Protein AF-A0A416R9A5-F1 (afdb_monomer_lite)

pLDDT: mean 89.16, std 6.26, range [62.84, 96.69]

Radius of gyration: 14.26 Å; chains: 1; bounding box: 27×35×36 Å

Secondary structure (DSSP, 8-state):
-HHHHHHHHHHHHHHHHHHTSHHHHHHHHHHHHTS-HHHHHHHHHTT--HHHHHHHHHHHTSHHHHHHHHHHHHHHHHTT--

Sequence (82 aa):
MKRAARELNQNRDAITRMARSEDAQKLMELLGERGGVQQAAKAAAAGDPSQLMAMMNQLMHTKEGAELVERIEHQAKKAGLQ

Foldseek 3Di:
DVVVVVVVVLLVVLVVVLCVDPLVVVLCVQLPVVPDVVVCVVCVVVVHNPVVVVSLVVQCVDPVSVVSVVVSVVSCVVSVND

Structure (mmCIF, N/CA/C/O backbone):
data_AF-A0A416R9A5-F1
#
_entry.id   AF-A0A416R9A5-F1
#
loop_
_atom_site.group_PDB
_atom_site.id
_atom_site.type_symbol
_atom_site.label_atom_id
_atom_site.label_alt_id
_atom_site.label_comp_id
_atom_site.label_asym_id
_atom_site.label_entity_id
_atom_site.label_seq_id
_atom_site.pdbx_PDB_ins_code
_atom_site.Cartn_x
_atom_site.Cartn_y
_atom_site.Cartn_z
_atom_site.occupancy
_atom_site.B_iso_or_equiv
_atom_site.auth_seq_id
_atom_site.auth_comp_id
_atom_site.auth_asym_id
_atom_site.auth_atom_id
_atom_site.pdbx_PDB_model_num
ATOM 1 N N . MET A 1 1 ? 4.523 -24.114 -22.012 1.00 68.44 1 MET A N 1
ATOM 2 C CA . MET A 1 1 ? 4.427 -22.657 -22.282 1.00 68.44 1 MET A CA 1
ATOM 3 C C . MET A 1 1 ? 3.008 -22.073 -22.176 1.00 68.44 1 MET A C 1
ATOM 5 O O . MET A 1 1 ? 2.860 -21.058 -21.516 1.00 68.44 1 MET A O 1
ATOM 9 N N . LYS A 1 2 ? 1.943 -22.686 -22.730 1.00 72.31 2 LYS A N 1
ATOM 10 C CA . LYS A 1 2 ? 0.571 -22.107 -22.697 1.00 72.31 2 LYS A CA 1
ATOM 11 C C . LYS A 1 2 ? -0.059 -21.893 -21.299 1.00 72.31 2 LYS A C 1
ATOM 13 O O . LYS A 1 2 ? -0.956 -21.070 -21.186 1.00 72.31 2 LYS A O 1
ATOM 18 N N . ARG A 1 3 ? 0.345 -22.641 -20.260 1.00 77.44 3 ARG A N 1
ATOM 19 C CA . ARG A 1 3 ? -0.160 -22.459 -18.877 1.00 77.44 3 ARG A CA 1
ATOM 20 C C . ARG A 1 3 ? 0.474 -21.248 -18.187 1.00 77.44 3 ARG A C 1
ATOM 22 O O . ARG A 1 3 ? -0.262 -20.337 -17.842 1.00 77.44 3 ARG A O 1
ATOM 29 N N . ALA A 1 4 ? 1.805 -21.172 -18.172 1.00 80.50 4 ALA A N 1
ATOM 30 C CA . ALA A 1 4 ? 2.545 -20.034 -17.621 1.00 80.50 4 ALA A CA 1
ATOM 31 C C . ALA A 1 4 ? 2.096 -18.680 -18.205 1.00 80.50 4 ALA A C 1
ATOM 33 O O . ALA A 1 4 ? 1.879 -17.727 -17.471 1.00 80.50 4 ALA A O 1
ATOM 34 N N . ALA A 1 5 ? 1.869 -18.599 -19.522 1.00 76.44 5 ALA A N 1
ATOM 35 C CA . ALA A 1 5 ? 1.379 -17.369 -20.152 1.00 76.44 5 ALA A CA 1
ATOM 36 C C . ALA A 1 5 ? -0.040 -16.961 -19.696 1.00 76.44 5 ALA A C 1
ATOM 38 O O . ALA A 1 5 ? -0.352 -15.774 -19.640 1.00 76.44 5 ALA A O 1
ATOM 39 N N . ARG A 1 6 ? -0.909 -17.929 -19.368 1.00 77.75 6 ARG A N 1
ATOM 40 C CA . ARG A 1 6 ? -2.255 -17.652 -18.840 1.00 77.75 6 ARG A CA 1
ATOM 41 C C . ARG A 1 6 ? -2.209 -17.196 -17.388 1.00 77.75 6 ARG A C 1
ATOM 43 O O . ARG A 1 6 ? -2.896 -16.238 -17.062 1.00 77.75 6 ARG A O 1
ATOM 50 N N . GLU A 1 7 ? -1.379 -17.834 -16.572 1.00 81.50 7 GLU A N 1
ATOM 51 C CA . GLU A 1 7 ? -1.147 -17.445 -15.176 1.00 81.50 7 GLU A CA 1
ATOM 52 C C . GLU A 1 7 ? -0.572 -16.023 -15.099 1.00 81.50 7 GLU A C 1
ATOM 54 O O . GLU A 1 7 ? -1.086 -15.187 -14.366 1.00 81.50 7 GLU A O 1
ATOM 59 N N . LEU A 1 8 ? 0.398 -15.686 -15.956 1.00 82.06 8 LEU A N 1
ATOM 60 C CA . LEU A 1 8 ? 0.935 -14.325 -16.076 1.00 82.06 8 LEU A CA 1
ATOM 61 C C . LEU A 1 8 ? -0.139 -13.282 -16.421 1.00 82.06 8 LEU A C 1
ATOM 63 O O . LEU A 1 8 ? -0.188 -12.219 -15.802 1.00 82.06 8 LEU A O 1
ATOM 67 N N . ASN A 1 9 ? -1.013 -13.575 -17.387 1.00 82.19 9 ASN A N 1
ATOM 68 C CA . ASN A 1 9 ? -2.091 -12.658 -17.765 1.00 82.19 9 ASN A CA 1
ATOM 69 C C . ASN A 1 9 ? -3.147 -12.513 -16.660 1.00 82.19 9 ASN A C 1
ATOM 71 O O . ASN A 1 9 ? -3.579 -11.398 -16.380 1.00 82.19 9 ASN A O 1
ATOM 75 N N . GLN A 1 10 ? -3.527 -13.610 -16.001 1.00 81.75 10 GLN A N 1
ATOM 76 C CA . GLN A 1 10 ? -4.461 -13.581 -14.873 1.00 81.75 10 GLN A CA 1
ATOM 77 C C . GLN A 1 10 ? -3.895 -12.772 -13.703 1.00 81.75 10 GLN A C 1
ATOM 79 O O . GLN A 1 10 ? -4.591 -11.916 -13.158 1.00 81.75 10 GLN A O 1
ATOM 84 N N . ASN A 1 11 ? -2.612 -12.961 -13.389 1.00 86.44 11 ASN A N 1
ATOM 85 C CA . ASN A 1 11 ? -1.924 -12.199 -12.352 1.00 86.44 11 ASN A CA 1
ATOM 86 C C . ASN A 1 11 ? -1.866 -10.708 -12.705 1.00 86.44 11 ASN A C 1
ATOM 88 O O . ASN A 1 11 ? -2.128 -9.863 -11.853 1.00 86.44 11 ASN A O 1
ATOM 92 N N . ARG A 1 12 ? -1.599 -10.359 -13.970 1.00 87.44 12 ARG A N 1
ATOM 93 C CA . ARG A 1 12 ? -1.606 -8.963 -14.435 1.00 87.44 12 ARG A CA 1
ATOM 94 C C . ARG A 1 12 ? -2.975 -8.300 -14.270 1.00 87.44 12 ARG A C 1
ATOM 96 O O . ARG A 1 12 ? -3.047 -7.151 -13.825 1.00 87.44 12 ARG A O 1
ATOM 103 N N . ASP A 1 13 ? -4.049 -9.006 -14.609 1.00 88.62 13 ASP A N 1
ATOM 104 C CA . ASP A 1 13 ? -5.414 -8.494 -14.460 1.00 88.62 13 ASP A CA 1
ATOM 105 C C . ASP A 1 13 ? -5.795 -8.338 -12.984 1.00 88.62 13 ASP A C 1
ATOM 107 O O . ASP A 1 13 ? -6.356 -7.310 -12.596 1.00 88.62 13 ASP A O 1
ATOM 111 N N . ALA A 1 14 ? -5.441 -9.316 -12.148 1.00 89.38 14 ALA A N 1
ATOM 112 C CA . ALA A 1 14 ? -5.641 -9.269 -10.703 1.00 89.38 14 ALA A CA 1
ATOM 113 C C . ALA A 1 14 ? -4.892 -8.092 -10.057 1.00 89.38 14 ALA A C 1
ATOM 115 O O . ALA A 1 14 ? -5.498 -7.313 -9.322 1.00 89.38 14 ALA A O 1
ATOM 116 N N . ILE A 1 15 ? -3.616 -7.891 -10.404 1.00 89.12 15 ILE A N 1
ATOM 117 C CA . ILE A 1 15 ? -2.813 -6.748 -9.942 1.00 89.12 15 ILE A CA 1
ATOM 118 C C . ILE A 1 15 ? -3.440 -5.428 -10.395 1.00 89.12 15 ILE A C 1
ATOM 120 O O . ILE A 1 15 ? -3.559 -4.501 -9.600 1.00 89.12 15 ILE A O 1
ATOM 124 N N . THR A 1 16 ? -3.884 -5.332 -11.651 1.00 89.62 16 THR A N 1
ATOM 125 C CA . THR A 1 16 ? -4.491 -4.098 -12.180 1.00 89.62 16 THR A CA 1
ATOM 126 C C . THR A 1 16 ? -5.792 -3.750 -11.457 1.00 89.62 16 THR A C 1
ATOM 128 O O . THR A 1 16 ? -6.045 -2.579 -11.181 1.00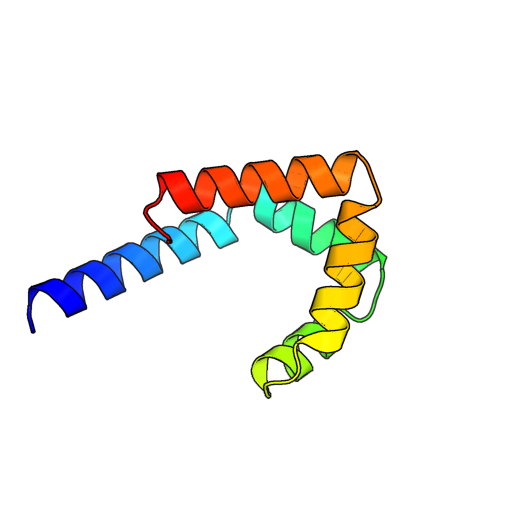 89.62 16 THR A O 1
ATOM 131 N N . ARG A 1 17 ? -6.625 -4.750 -11.143 1.00 89.56 17 ARG A N 1
ATOM 132 C CA . ARG A 1 17 ? -7.853 -4.547 -10.358 1.00 89.56 17 ARG A CA 1
ATOM 133 C C . ARG A 1 17 ? -7.534 -4.129 -8.930 1.00 89.56 17 ARG A C 1
ATOM 135 O O . ARG A 1 17 ? -8.143 -3.188 -8.439 1.00 89.56 17 ARG A O 1
ATOM 142 N N . MET A 1 18 ? -6.560 -4.783 -8.304 1.00 89.44 18 MET A N 1
ATOM 143 C CA . MET A 1 18 ? -6.124 -4.459 -6.950 1.00 89.44 18 MET A CA 1
ATOM 144 C C . MET A 1 18 ? -5.544 -3.045 -6.869 1.00 89.44 18 MET A C 1
ATOM 146 O O . MET A 1 18 ? -5.927 -2.295 -5.990 1.00 89.44 18 MET A O 1
ATOM 150 N N . ALA A 1 19 ? -4.716 -2.622 -7.825 1.00 88.75 19 ALA A N 1
ATOM 151 C CA . ALA A 1 19 ? -4.169 -1.263 -7.866 1.00 88.75 19 ALA A CA 1
AT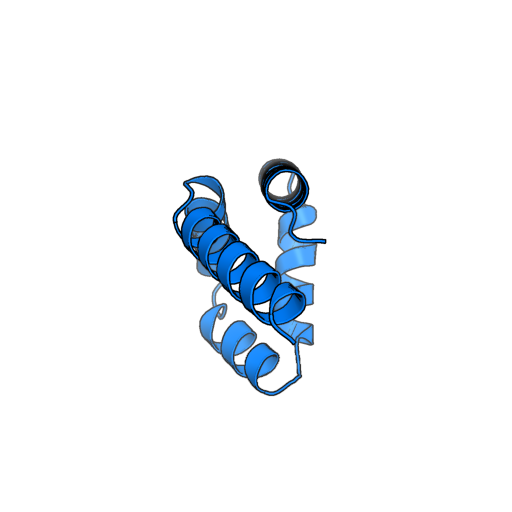OM 152 C C . ALA A 1 19 ? -5.242 -0.165 -8.032 1.00 88.75 19 ALA A C 1
ATOM 154 O O . ALA A 1 19 ? -4.968 1.006 -7.786 1.00 88.75 19 ALA A O 1
ATOM 155 N N . ARG A 1 20 ? -6.453 -0.532 -8.472 1.00 90.81 20 ARG A N 1
ATOM 156 C CA . ARG A 1 20 ? -7.614 0.362 -8.592 1.00 90.81 20 ARG A CA 1
ATOM 157 C C . ARG A 1 20 ? -8.596 0.231 -7.425 1.00 90.81 20 ARG A C 1
ATOM 159 O O . ARG A 1 20 ? -9.627 0.896 -7.460 1.00 90.81 20 ARG A O 1
ATOM 166 N N . SER A 1 21 ? -8.330 -0.640 -6.450 1.00 93.31 21 SER A N 1
ATOM 167 C CA . SER A 1 21 ? -9.211 -0.812 -5.298 1.00 93.31 21 SER A CA 1
ATOM 168 C C . SER A 1 21 ? -9.137 0.398 -4.368 1.00 93.31 21 SER A C 1
ATOM 170 O O . SER A 1 21 ? -8.127 1.103 -4.321 1.00 93.31 21 SER A O 1
ATOM 172 N N . GLU A 1 22 ? -10.206 0.612 -3.604 1.00 94.12 22 GLU A N 1
ATOM 173 C CA . GLU A 1 22 ? -10.268 1.671 -2.590 1.00 94.12 22 GLU A CA 1
ATOM 174 C C . GLU A 1 22 ? -9.144 1.515 -1.558 1.00 94.12 22 GLU A C 1
ATOM 176 O O . GLU A 1 22 ? -8.496 2.493 -1.196 1.00 94.12 22 GLU A O 1
ATOM 181 N N . ASP A 1 23 ? -8.834 0.279 -1.153 1.00 94.50 23 ASP A N 1
ATOM 182 C CA . ASP A 1 23 ? -7.735 0.016 -0.223 1.00 94.50 23 ASP A CA 1
ATOM 183 C C . ASP A 1 23 ? -6.366 0.394 -0.824 1.00 94.50 23 ASP A C 1
ATOM 185 O O . ASP A 1 23 ? -5.530 0.982 -0.139 1.00 94.50 23 ASP A O 1
ATOM 189 N N . ALA A 1 24 ? -6.116 0.121 -2.110 1.00 91.94 24 ALA A N 1
ATOM 190 C CA . ALA A 1 24 ? -4.863 0.522 -2.753 1.00 91.94 24 ALA A CA 1
ATOM 191 C C . ALA A 1 24 ? -4.747 2.048 -2.908 1.00 91.94 24 ALA A C 1
ATOM 193 O O . ALA A 1 24 ? -3.663 2.605 -2.730 1.00 91.94 24 ALA A O 1
ATOM 194 N N . GLN A 1 25 ? -5.856 2.735 -3.198 1.00 93.19 25 GLN A N 1
ATOM 195 C CA . GLN A 1 25 ? -5.902 4.200 -3.231 1.00 93.19 25 GLN A CA 1
ATOM 196 C C . GLN A 1 25 ? -5.621 4.787 -1.846 1.00 93.19 25 GLN A C 1
ATOM 198 O O . GLN A 1 25 ? -4.741 5.635 -1.708 1.00 93.19 25 GLN A O 1
ATOM 203 N N . LYS A 1 26 ? -6.279 4.259 -0.810 1.00 94.62 26 LYS A N 1
ATOM 204 C CA . LYS A 1 26 ? -6.066 4.668 0.579 1.00 94.62 26 LYS A CA 1
ATOM 205 C C . LYS A 1 26 ? -4.629 4.419 1.040 1.00 94.62 26 LYS A C 1
ATOM 207 O O . LYS A 1 26 ? -4.056 5.238 1.754 1.00 94.62 26 LYS A O 1
ATOM 212 N N . LEU A 1 27 ? -4.013 3.321 0.600 1.00 92.06 27 LEU A N 1
ATOM 213 C CA . LEU A 1 27 ? -2.607 3.034 0.886 1.00 92.06 27 LEU A CA 1
ATOM 214 C C . LEU A 1 27 ? -1.701 4.110 0.278 1.00 92.06 27 LEU A C 1
ATOM 216 O O . LEU A 1 27 ? -0.806 4.616 0.952 1.00 92.06 27 LEU A O 1
ATOM 220 N N . MET A 1 28 ? -1.946 4.482 -0.979 1.00 90.12 28 MET A N 1
ATOM 221 C CA . MET A 1 28 ? -1.186 5.533 -1.655 1.00 90.12 28 MET A CA 1
ATOM 222 C C . MET A 1 28 ? -1.364 6.904 -0.998 1.00 90.12 28 MET A C 1
ATOM 224 O O . MET A 1 28 ? -0.392 7.653 -0.920 1.00 90.12 28 MET A O 1
ATOM 228 N N . GLU A 1 29 ? -2.557 7.219 -0.494 1.00 92.00 29 GLU A N 1
ATOM 229 C CA . GLU A 1 29 ? -2.803 8.432 0.294 1.00 92.00 29 GLU A CA 1
ATOM 230 C C . GLU A 1 29 ? -1.970 8.438 1.580 1.00 92.00 29 GLU A C 1
ATOM 232 O O . GLU A 1 29 ? -1.178 9.356 1.783 1.00 92.00 29 GLU A O 1
ATOM 237 N N . LEU A 1 30 ? -2.055 7.381 2.397 1.00 91.38 30 LEU A N 1
ATOM 238 C CA . LEU A 1 30 ? -1.321 7.289 3.668 1.00 91.38 30 LEU A CA 1
ATOM 239 C C . LEU A 1 30 ? 0.205 7.280 3.483 1.00 91.38 30 LEU A C 1
ATOM 241 O O . LEU A 1 30 ? 0.947 7.778 4.333 1.00 91.38 30 LEU A O 1
ATOM 245 N N . LEU A 1 31 ? 0.696 6.704 2.383 1.00 89.25 31 LEU A N 1
ATOM 246 C CA . LEU A 1 31 ? 2.110 6.775 2.015 1.00 89.25 31 LEU A CA 1
ATOM 247 C C . LEU A 1 31 ? 2.493 8.166 1.480 1.00 89.25 31 LEU A C 1
ATOM 249 O O . LEU A 1 31 ? 3.603 8.635 1.726 1.00 89.25 31 LEU A O 1
ATOM 253 N N . GLY A 1 32 ? 1.587 8.833 0.762 1.00 87.06 32 GLY A N 1
ATOM 254 C CA . GLY A 1 32 ? 1.774 10.177 0.217 1.00 87.06 32 GLY A CA 1
ATOM 255 C C . GLY A 1 32 ? 1.826 11.264 1.290 1.00 87.06 32 GLY A C 1
ATOM 256 O O . GLY A 1 32 ? 2.674 12.151 1.205 1.00 87.06 32 GLY A O 1
ATOM 257 N N . GLU A 1 33 ? 0.999 11.156 2.333 1.00 86.06 33 GLU A N 1
ATOM 258 C CA . GLU A 1 33 ? 1.008 12.047 3.506 1.00 86.06 33 GLU A CA 1
ATOM 259 C C . GLU A 1 33 ? 2.371 12.083 4.209 1.00 86.06 33 GLU A C 1
ATOM 261 O O . GLU A 1 33 ? 2.775 13.104 4.762 1.00 86.06 33 GLU A O 1
ATOM 266 N N . ARG A 1 34 ? 3.114 10.974 4.151 1.00 79.81 34 ARG A N 1
ATOM 267 C CA . ARG A 1 34 ? 4.446 10.841 4.759 1.00 79.81 34 ARG A CA 1
ATOM 268 C C . ARG A 1 34 ? 5.557 11.453 3.900 1.00 79.81 34 ARG A C 1
ATOM 270 O O . ARG A 1 34 ? 6.682 11.582 4.374 1.00 79.81 34 ARG A O 1
ATOM 277 N N . GLY A 1 35 ? 5.232 11.868 2.671 1.00 84.25 35 GLY A N 1
ATOM 278 C CA . GLY A 1 35 ? 6.151 12.481 1.716 1.00 84.25 35 GLY A CA 1
ATOM 279 C C . GLY A 1 35 ? 7.150 11.487 1.121 1.00 84.25 35 GLY A C 1
ATOM 280 O O . GLY A 1 35 ? 7.463 10.462 1.702 1.00 84.25 35 GLY A O 1
ATOM 281 N N . GLY A 1 36 ? 7.664 11.768 -0.076 1.00 86.31 36 GLY A N 1
ATOM 282 C CA . GLY A 1 36 ? 8.762 10.993 -0.670 1.00 86.31 36 GLY A CA 1
ATOM 283 C C . GLY A 1 36 ? 8.402 9.625 -1.259 1.00 86.31 36 GLY A C 1
ATOM 284 O O . GLY A 1 36 ? 9.287 8.923 -1.750 1.00 86.31 36 GLY A O 1
ATOM 285 N N . VAL A 1 37 ? 7.114 9.256 -1.305 1.00 88.38 37 VAL A N 1
ATOM 286 C CA . VAL A 1 37 ? 6.673 7.963 -1.867 1.00 88.38 37 VAL A CA 1
ATOM 287 C C . VAL A 1 37 ? 7.146 7.764 -3.312 1.00 88.38 37 VAL A C 1
ATOM 289 O O . VAL A 1 37 ? 7.499 6.661 -3.713 1.00 88.38 37 VAL A O 1
ATOM 292 N N . GLN A 1 38 ? 7.236 8.845 -4.095 1.00 89.25 38 GLN A N 1
ATOM 293 C CA . GLN A 1 38 ? 7.746 8.792 -5.466 1.00 89.25 38 GLN A CA 1
ATOM 294 C C . GLN A 1 38 ? 9.245 8.475 -5.530 1.00 89.25 38 GLN A C 1
ATOM 296 O O . GLN A 1 38 ? 9.673 7.772 -6.444 1.00 89.25 38 GLN A O 1
ATOM 301 N N . GLN A 1 39 ? 10.055 8.991 -4.599 1.00 91.25 39 GLN A N 1
ATOM 302 C CA . GLN A 1 39 ? 11.482 8.661 -4.538 1.00 91.25 39 GLN A CA 1
ATOM 303 C C . GLN A 1 39 ? 11.679 7.226 -4.059 1.00 91.25 39 GLN A C 1
ATOM 305 O O . GLN A 1 39 ? 12.428 6.488 -4.693 1.00 91.25 39 GLN A O 1
ATOM 310 N N . ALA A 1 40 ? 10.937 6.806 -3.033 1.00 91.25 40 ALA A N 1
ATOM 311 C CA . ALA A 1 40 ? 10.951 5.430 -2.550 1.00 91.25 40 ALA A CA 1
ATOM 312 C C . ALA A 1 40 ? 10.529 4.434 -3.645 1.00 91.25 40 ALA A C 1
ATOM 314 O O . ALA A 1 40 ? 11.182 3.411 -3.832 1.00 91.25 40 ALA A O 1
ATOM 315 N N . ALA A 1 41 ? 9.499 4.760 -4.434 1.00 88.88 41 ALA A N 1
ATOM 316 C CA . ALA A 1 41 ? 9.073 3.947 -5.573 1.00 88.88 41 ALA A CA 1
ATOM 317 C C . ALA A 1 41 ? 10.143 3.877 -6.677 1.00 88.88 41 ALA A C 1
ATOM 319 O O . ALA A 1 41 ? 10.381 2.807 -7.234 1.00 88.88 41 ALA A O 1
ATOM 320 N N . LYS A 1 42 ? 10.818 4.995 -6.981 1.00 92.25 42 LYS A N 1
ATOM 321 C CA . LYS A 1 42 ? 11.931 5.023 -7.947 1.00 92.25 42 LYS A CA 1
ATOM 322 C C . LYS A 1 42 ? 13.127 4.201 -7.465 1.00 92.25 42 LYS A C 1
ATOM 324 O O . LYS A 1 42 ? 13.686 3.452 -8.259 1.00 92.25 42 LYS A O 1
ATOM 329 N N . ALA A 1 43 ? 13.498 4.318 -6.191 1.00 93.75 43 ALA A N 1
ATOM 330 C CA . ALA A 1 43 ? 14.570 3.530 -5.586 1.00 93.75 43 ALA A CA 1
ATOM 331 C C . ALA A 1 43 ? 14.231 2.032 -5.618 1.00 93.75 43 ALA A C 1
ATOM 333 O O . ALA A 1 43 ? 15.036 1.233 -6.093 1.00 93.75 43 ALA A O 1
ATOM 334 N N . ALA A 1 44 ? 12.999 1.663 -5.250 1.00 91.94 44 ALA A N 1
ATOM 335 C CA . ALA A 1 44 ? 12.529 0.281 -5.295 1.00 91.94 44 ALA A CA 1
ATOM 336 C C . ALA A 1 44 ? 12.559 -0.289 -6.721 1.00 91.94 44 ALA A C 1
ATOM 338 O O . ALA A 1 44 ? 13.026 -1.407 -6.927 1.00 91.94 44 ALA A O 1
ATOM 339 N N . ALA A 1 45 ? 12.139 0.494 -7.721 1.00 91.75 45 ALA A N 1
ATOM 340 C CA . ALA A 1 45 ? 12.235 0.107 -9.129 1.00 91.75 45 ALA A CA 1
ATOM 341 C C . ALA A 1 45 ? 13.690 -0.046 -9.616 1.00 91.75 45 ALA A C 1
ATOM 343 O O . ALA A 1 45 ? 13.947 -0.824 -10.531 1.00 91.75 45 ALA A O 1
ATOM 344 N N . ALA A 1 46 ? 14.639 0.664 -8.997 1.00 94.62 46 ALA A N 1
ATOM 345 C CA . ALA A 1 46 ? 16.076 0.528 -9.236 1.00 94.62 46 ALA A CA 1
ATOM 346 C C . ALA A 1 46 ? 16.733 -0.613 -8.428 1.00 94.62 46 ALA A C 1
ATOM 348 O O . ALA A 1 46 ? 17.935 -0.834 -8.564 1.00 94.62 46 ALA A O 1
ATOM 349 N N . GLY A 1 47 ? 15.966 -1.347 -7.613 1.00 94.00 47 GLY A N 1
ATOM 350 C CA . GLY A 1 47 ? 16.446 -2.472 -6.804 1.00 94.00 47 GLY A CA 1
ATOM 351 C C . GLY A 1 47 ? 16.745 -2.144 -5.338 1.00 94.00 47 GLY A C 1
ATOM 352 O O . GLY A 1 47 ? 17.188 -3.031 -4.614 1.00 94.00 47 GLY A O 1
ATOM 353 N N . ASP A 1 48 ? 16.479 -0.918 -4.878 1.00 94.94 48 ASP A N 1
ATOM 354 C CA . ASP A 1 48 ? 16.606 -0.513 -3.473 1.00 94.94 48 ASP A CA 1
ATOM 355 C C . ASP A 1 48 ? 15.227 -0.236 -2.841 1.00 94.94 48 ASP A C 1
ATOM 357 O O . ASP A 1 48 ? 14.721 0.889 -2.881 1.00 94.94 48 ASP A O 1
ATOM 361 N N . PRO A 1 49 ? 14.584 -1.248 -2.233 1.00 93.44 49 PRO A N 1
ATOM 362 C CA . PRO A 1 49 ? 13.284 -1.080 -1.597 1.00 93.44 49 PRO A CA 1
ATOM 363 C C . PRO A 1 49 ? 13.370 -0.520 -0.169 1.00 93.44 49 PRO A C 1
ATOM 365 O O . PRO A 1 49 ? 12.333 -0.397 0.480 1.00 93.44 49 PRO A O 1
ATOM 368 N N . SER A 1 50 ? 14.560 -0.201 0.358 1.00 94.81 50 SER A N 1
ATOM 369 C CA . SER A 1 50 ? 14.756 0.124 1.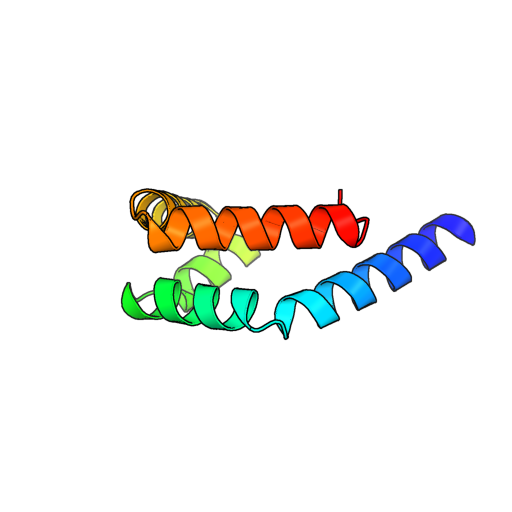782 1.00 94.81 50 SER A CA 1
ATOM 370 C C . SER A 1 50 ? 13.859 1.267 2.270 1.00 94.81 50 SER A C 1
ATOM 372 O O . SER A 1 50 ? 13.206 1.149 3.309 1.00 94.81 50 SER A O 1
ATOM 374 N N . GLN A 1 51 ? 13.754 2.340 1.485 1.00 92.38 51 GLN A N 1
ATOM 375 C CA . GLN A 1 51 ? 12.913 3.497 1.801 1.00 92.38 51 GLN A CA 1
ATOM 376 C C . GLN A 1 51 ? 11.425 3.138 1.803 1.00 92.38 51 GLN A C 1
ATOM 378 O O . GLN A 1 51 ? 10.692 3.535 2.708 1.00 92.38 51 GLN A O 1
ATOM 383 N N . LEU A 1 52 ? 10.984 2.341 0.826 1.00 91.12 52 LEU A N 1
ATOM 384 C CA . LEU A 1 52 ? 9.597 1.891 0.745 1.00 91.12 52 LEU A CA 1
ATOM 385 C C . LEU A 1 52 ? 9.244 0.980 1.930 1.00 91.12 52 LEU A C 1
ATOM 387 O O . LEU A 1 52 ? 8.177 1.124 2.522 1.00 91.12 52 LEU A O 1
ATOM 391 N N . MET A 1 53 ? 10.160 0.092 2.325 1.00 91.69 53 MET A N 1
ATOM 392 C CA . MET A 1 53 ? 9.990 -0.776 3.493 1.00 91.69 53 MET A CA 1
ATOM 393 C C . MET A 1 53 ? 9.950 0.023 4.798 1.00 91.69 53 MET A C 1
ATOM 395 O O . MET A 1 53 ? 9.140 -0.277 5.670 1.00 91.69 53 MET A O 1
ATOM 399 N N . ALA A 1 54 ? 10.767 1.071 4.932 1.00 93.06 54 ALA A N 1
ATOM 400 C CA . ALA A 1 54 ? 10.714 1.963 6.088 1.00 93.06 54 ALA A CA 1
ATOM 401 C C . ALA A 1 54 ? 9.351 2.668 6.192 1.00 93.06 54 ALA A C 1
ATOM 403 O O . ALA A 1 54 ? 8.741 2.668 7.261 1.00 93.06 54 ALA A O 1
ATOM 404 N N . MET A 1 55 ? 8.835 3.191 5.076 1.00 92.12 55 MET A N 1
ATOM 405 C CA . MET A 1 55 ? 7.501 3.797 5.020 1.00 92.12 55 MET A CA 1
ATOM 406 C C . MET A 1 55 ? 6.402 2.801 5.383 1.00 92.12 55 MET A C 1
ATOM 408 O O . MET A 1 55 ? 5.526 3.119 6.186 1.00 92.12 55 MET A O 1
ATOM 412 N N . MET A 1 56 ? 6.469 1.586 4.834 1.00 90.88 56 MET A N 1
ATOM 413 C CA . MET A 1 56 ? 5.503 0.527 5.117 1.00 90.88 56 MET A CA 1
ATOM 414 C C . MET A 1 56 ? 5.544 0.107 6.589 1.00 90.88 56 MET A C 1
ATOM 416 O O . MET A 1 56 ? 4.503 -0.037 7.221 1.00 90.88 56 MET A O 1
ATOM 420 N N . ASN A 1 57 ? 6.736 -0.010 7.175 1.00 92.88 57 ASN A N 1
ATOM 421 C CA . ASN A 1 57 ? 6.883 -0.283 8.600 1.00 92.88 57 ASN A CA 1
ATOM 422 C C . ASN A 1 57 ? 6.227 0.818 9.431 1.00 92.88 57 ASN A C 1
ATOM 424 O O . ASN A 1 57 ? 5.433 0.522 10.317 1.00 92.88 57 ASN A O 1
ATOM 428 N N . GLN A 1 58 ? 6.504 2.089 9.142 1.00 91.44 58 GLN A N 1
ATOM 429 C CA . GLN A 1 58 ? 5.877 3.199 9.862 1.00 91.44 58 GLN A CA 1
ATOM 430 C C . GLN A 1 58 ? 4.356 3.269 9.647 1.00 91.44 58 GLN A C 1
ATOM 432 O O . GLN A 1 58 ? 3.643 3.775 10.515 1.00 91.44 58 GLN A O 1
ATOM 437 N N . LEU A 1 59 ? 3.858 2.802 8.500 1.00 91.88 59 LEU A N 1
ATOM 438 C CA . LEU A 1 59 ? 2.432 2.664 8.233 1.00 91.88 59 LEU A CA 1
ATOM 439 C C . LEU A 1 59 ? 1.810 1.581 9.118 1.00 91.88 59 LEU A C 1
ATOM 441 O O . LEU A 1 59 ? 0.840 1.857 9.811 1.00 91.88 59 LEU A O 1
ATOM 445 N N . MET A 1 60 ? 2.407 0.391 9.168 1.00 94.69 60 MET A N 1
ATOM 446 C CA . MET A 1 60 ? 1.925 -0.727 9.989 1.00 94.69 60 MET A CA 1
ATOM 447 C C . MET A 1 60 ? 2.039 -0.483 11.502 1.00 94.69 60 MET A C 1
ATOM 449 O O . MET A 1 60 ? 1.405 -1.181 12.284 1.00 94.69 60 MET A O 1
ATOM 453 N N . HIS A 1 61 ? 2.814 0.512 11.944 1.00 94.81 61 HIS A N 1
ATOM 454 C CA . HIS A 1 61 ? 2.817 0.936 13.350 1.00 94.81 61 HIS A CA 1
ATOM 455 C C . HIS A 1 61 ? 1.544 1.694 13.758 1.00 94.81 61 HIS A C 1
ATOM 457 O O . HIS A 1 61 ? 1.326 1.914 14.950 1.00 94.81 61 HIS A O 1
ATOM 463 N N . THR A 1 62 ? 0.699 2.108 12.808 1.00 93.94 62 THR A N 1
ATOM 464 C CA . THR A 1 62 ? -0.621 2.667 13.114 1.00 93.94 62 THR A CA 1
ATOM 465 C C . THR A 1 62 ? -1.686 1.587 12.971 1.00 93.94 62 THR A C 1
ATOM 467 O O . THR A 1 62 ? -1.589 0.709 12.116 1.00 93.94 62 THR A O 1
ATOM 470 N N . LYS A 1 63 ? -2.737 1.659 1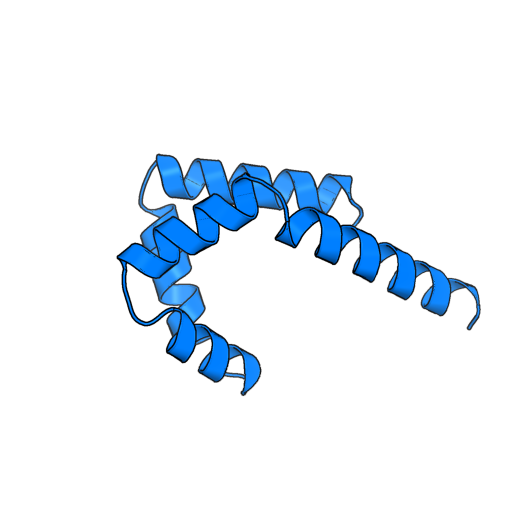3.796 1.00 93.81 63 LYS A N 1
ATOM 471 C CA . LYS A 1 63 ? -3.854 0.706 13.729 1.00 93.81 63 LYS A CA 1
ATOM 472 C C . LYS A 1 63 ? -4.514 0.703 12.345 1.00 93.81 63 LYS A C 1
ATOM 474 O O . LYS A 1 63 ? -4.668 -0.352 11.745 1.00 93.81 63 LYS A O 1
ATOM 479 N N . GLU A 1 64 ? -4.837 1.888 11.826 1.00 94.19 64 GLU A N 1
ATOM 480 C CA . GLU A 1 64 ? -5.436 2.053 10.494 1.00 94.19 64 GLU A CA 1
ATOM 481 C C . GLU A 1 64 ? -4.535 1.487 9.388 1.00 94.19 64 GLU A C 1
ATOM 483 O O . GLU A 1 64 ? -5.013 0.793 8.494 1.00 94.19 64 GLU A O 1
ATOM 488 N N . GLY A 1 65 ? -3.227 1.753 9.457 1.00 94.25 65 GLY A N 1
ATOM 489 C CA . GLY A 1 65 ? -2.273 1.292 8.456 1.00 94.25 65 GLY A CA 1
ATOM 490 C C . GLY A 1 65 ? -2.079 -0.222 8.477 1.00 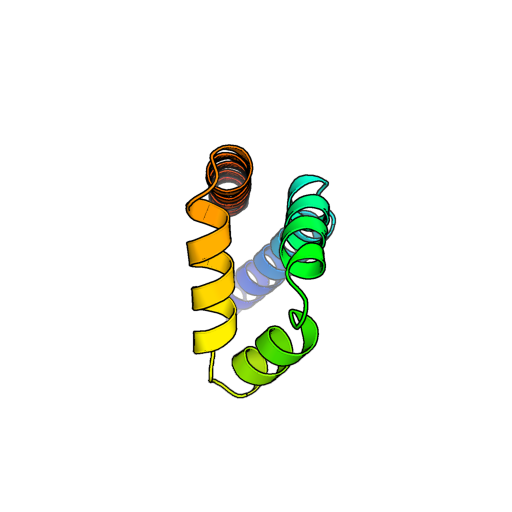94.25 65 GLY A C 1
ATOM 491 O O . GLY A 1 65 ? -2.062 -0.843 7.418 1.00 94.25 65 GLY A O 1
ATOM 492 N N . ALA A 1 66 ? -1.994 -0.829 9.663 1.00 95.81 66 ALA A N 1
ATOM 493 C CA . ALA A 1 66 ? -1.911 -2.280 9.811 1.00 95.81 66 ALA A CA 1
ATOM 494 C C . ALA A 1 66 ? -3.158 -2.987 9.255 1.00 95.81 66 ALA A C 1
ATOM 496 O O . ALA A 1 66 ? -3.032 -3.898 8.438 1.00 95.81 66 ALA A O 1
ATOM 497 N N . GLU A 1 67 ? -4.354 -2.523 9.633 1.00 96.69 67 GLU A N 1
ATOM 498 C CA . GLU A 1 67 ? -5.624 -3.083 9.152 1.00 96.69 67 GLU A CA 1
ATOM 499 C C . GLU A 1 67 ? -5.773 -2.935 7.631 1.00 96.69 67 GLU A C 1
ATOM 501 O O . GLU A 1 67 ? -6.282 -3.829 6.955 1.00 96.69 67 GLU A O 1
ATOM 506 N N . LEU A 1 68 ? -5.327 -1.808 7.070 1.00 95.31 68 LEU A N 1
ATOM 507 C CA . LEU A 1 68 ? -5.342 -1.585 5.629 1.00 95.31 68 LEU A CA 1
ATOM 508 C C . LEU A 1 68 ? -4.425 -2.567 4.890 1.00 95.31 68 LEU A C 1
ATOM 510 O O . LEU A 1 68 ? -4.849 -3.188 3.914 1.00 95.31 68 LEU A O 1
ATOM 514 N N . VAL A 1 69 ? -3.184 -2.724 5.355 1.00 93.00 69 VAL A N 1
ATOM 515 C CA . VAL A 1 69 ? -2.215 -3.652 4.752 1.00 93.00 69 VAL A CA 1
ATOM 516 C C . VAL A 1 69 ? -2.724 -5.092 4.829 1.00 9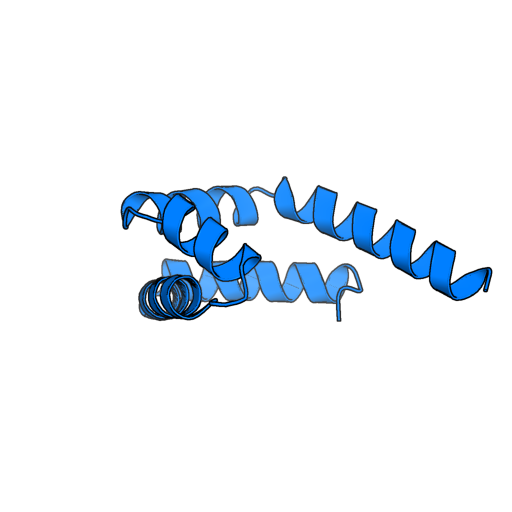3.00 69 VAL A C 1
ATOM 518 O O . VAL A 1 69 ? -2.656 -5.811 3.833 1.00 93.00 69 VAL A O 1
ATOM 521 N N . GLU A 1 70 ? -3.324 -5.492 5.951 1.00 94.81 70 GLU A N 1
ATOM 522 C CA . GLU A 1 70 ? -3.932 -6.817 6.113 1.00 94.81 70 GLU A CA 1
ATOM 523 C C . GLU A 1 70 ? -5.072 -7.060 5.108 1.00 94.81 70 GLU A C 1
ATOM 525 O O . GLU A 1 70 ? -5.139 -8.118 4.470 1.00 94.81 70 GLU A O 1
ATOM 530 N N . ARG A 1 71 ? -5.956 -6.073 4.891 1.00 94.88 71 ARG A N 1
ATOM 531 C CA . ARG A 1 71 ? -7.027 -6.187 3.883 1.00 94.88 71 ARG A CA 1
ATOM 532 C C . ARG A 1 71 ? -6.481 -6.328 2.467 1.00 94.88 71 ARG A C 1
ATOM 534 O O . ARG A 1 71 ? -7.047 -7.094 1.681 1.00 94.88 71 ARG A O 1
ATOM 541 N N . ILE A 1 72 ? -5.412 -5.608 2.135 1.00 92.56 72 ILE A N 1
ATOM 542 C CA . ILE A 1 72 ? -4.752 -5.700 0.826 1.00 92.56 72 ILE A CA 1
ATOM 543 C C . ILE A 1 72 ? -4.113 -7.079 0.656 1.00 92.56 72 ILE A C 1
ATOM 545 O O . ILE A 1 72 ? -4.321 -7.725 -0.371 1.00 92.56 72 ILE A O 1
ATOM 549 N N . GLU A 1 73 ? -3.407 -7.574 1.674 1.00 91.88 73 GLU A N 1
ATOM 550 C CA . GLU A 1 73 ? -2.805 -8.908 1.662 1.00 91.88 73 GLU A CA 1
ATOM 551 C C . GLU A 1 73 ? -3.872 -9.994 1.458 1.00 91.88 73 GLU A C 1
ATOM 553 O O . GLU A 1 73 ? -3.725 -10.888 0.622 1.00 91.88 73 GLU A O 1
ATOM 558 N N . HIS A 1 74 ? -4.995 -9.900 2.168 1.00 93.56 74 HIS A N 1
ATOM 559 C CA . HIS A 1 74 ? -6.094 -10.847 2.025 1.00 93.56 74 HIS A CA 1
ATOM 560 C C . HIS A 1 74 ? -6.741 -10.802 0.630 1.00 93.56 74 HIS A C 1
ATOM 562 O O . HIS A 1 74 ? -7.079 -11.851 0.072 1.00 93.56 74 HIS A O 1
ATOM 568 N N . GLN A 1 75 ? -6.884 -9.615 0.032 1.00 90.06 75 GLN A N 1
ATOM 569 C CA . GLN A 1 75 ? -7.358 -9.464 -1.348 1.00 90.06 75 GLN A CA 1
ATOM 570 C C . GLN A 1 75 ? -6.382 -10.063 -2.362 1.00 90.06 75 GLN A C 1
ATOM 572 O O . GLN A 1 75 ? -6.821 -10.769 -3.271 1.00 90.06 75 GLN A O 1
ATOM 577 N N . ALA A 1 76 ? -5.076 -9.851 -2.181 1.00 89.12 76 ALA A N 1
ATOM 578 C CA . ALA A 1 76 ? -4.044 -10.435 -3.031 1.00 89.12 76 ALA A CA 1
ATOM 579 C C . ALA A 1 76 ? -4.103 -11.972 -3.005 1.00 89.12 76 ALA A C 1
ATOM 581 O O . ALA A 1 76 ? -4.179 -12.606 -4.060 1.00 89.12 76 ALA A O 1
ATOM 582 N N . LYS A 1 77 ? -4.203 -12.572 -1.809 1.00 89.75 77 LYS A N 1
ATOM 583 C CA . LYS A 1 77 ? -4.359 -14.028 -1.636 1.00 89.75 77 LYS A CA 1
ATOM 584 C C . LYS A 1 77 ? -5.621 -14.557 -2.317 1.00 89.75 77 LYS A C 1
ATOM 586 O O . LYS A 1 77 ? -5.559 -15.535 -3.056 1.00 89.75 77 LYS A O 1
ATOM 591 N N . LYS A 1 78 ? -6.763 -13.886 -2.125 1.00 87.44 78 LYS A N 1
ATOM 592 C CA . LYS A 1 78 ? -8.031 -14.242 -2.792 1.00 87.44 78 LYS A CA 1
ATOM 593 C C . LYS A 1 78 ? -7.953 -14.148 -4.314 1.00 87.44 78 LYS A C 1
ATOM 595 O O . LYS A 1 78 ? -8.643 -14.895 -5.001 1.00 87.44 78 LYS A O 1
ATOM 600 N N . ALA A 1 79 ? -7.132 -13.241 -4.833 1.00 85.00 79 ALA A N 1
ATOM 601 C CA . ALA A 1 79 ? -6.918 -13.065 -6.261 1.00 85.00 79 ALA A CA 1
ATOM 602 C C . ALA A 1 79 ? -5.899 -14.058 -6.856 1.00 85.00 79 ALA A C 1
ATOM 604 O O . ALA A 1 79 ? -5.661 -14.016 -8.062 1.00 85.00 79 ALA A O 1
ATOM 605 N N . GLY A 1 80 ? -5.312 -14.946 -6.042 1.00 84.81 80 GLY A N 1
ATOM 606 C CA . GLY A 1 80 ? -4.299 -15.908 -6.482 1.00 84.81 80 GLY A CA 1
ATOM 607 C C . GLY A 1 80 ? -2.911 -15.296 -6.688 1.00 84.81 80 GLY A C 1
ATOM 608 O O . GLY A 1 80 ? -2.071 -15.902 -7.345 1.00 84.81 80 GLY A O 1
ATOM 609 N N . LEU A 1 81 ? -2.670 -14.098 -6.144 1.00 80.62 81 LEU A N 1
ATOM 610 C CA . LEU A 1 81 ? -1.366 -13.441 -6.147 1.00 80.62 81 LEU A CA 1
ATOM 611 C C . LEU A 1 81 ? -0.561 -13.966 -4.950 1.00 80.62 81 LEU A C 1
ATOM 613 O O . LEU A 1 81 ? -0.605 -13.375 -3.870 1.00 80.62 81 LEU A O 1
ATOM 617 N N . GLN A 1 82 ? 0.109 -15.107 -5.119 1.00 62.84 82 GLN A N 1
ATOM 618 C CA . GLN A 1 82 ? 1.028 -15.691 -4.133 1.00 62.84 82 GLN A CA 1
ATOM 619 C C . GLN A 1 82 ? 2.285 -16.225 -4.815 1.00 62.84 82 GLN A C 1
ATOM 621 O O . GLN A 1 82 ? 2.155 -16.767 -5.936 1.00 62.84 82 GLN A O 1
#